Protein AF-A0A0A2AEV3-F1 (afdb_monomer_lite)

pLDDT: mean 78.09, std 13.17, range [48.25, 94.88]

Sequence (95 aa):
MTMTNILLILFFAFILLFFYSKQNRGLAQKKTISPTYVPFLKEQEFNPDISTDNWDLHKLRLDKFKRSQYKGLTFFVSSENKIYYLSEEGDKVYC

Foldseek 3Di:
DDPVVVVVVVVVVVVVVVVVVVVVVVVPPPVCCPPVNVVVVVCVQLDLLDKDLDPVSNVSSLVPPPPPPCNPPDWDADPVSIIWDQDPVGDTRTD

Radius of gyration: 29.4 Å; chains: 1; bounding box: 86×29×44 Å

Structure (mmCIF, N/CA/C/O backbone):
data_AF-A0A0A2AEV3-F1
#
_entry.id   AF-A0A0A2AEV3-F1
#
loop_
_atom_site.group_PDB
_atom_site.id
_atom_site.type_symbol
_atom_site.label_atom_id
_atom_site.label_alt_id
_atom_site.label_comp_id
_atom_site.label_asym_id
_atom_site.label_entity_id
_atom_site.label_seq_id
_atom_site.pdbx_PDB_ins_code
_atom_site.Cartn_x
_atom_site.Cartn_y
_atom_site.Cartn_z
_atom_site.occupancy
_atom_site.B_iso_or_equiv
_atom_site.auth_seq_id
_atom_site.auth_comp_id
_atom_site.auth_asym_id
_atom_site.auth_atom_id
_atom_site.pdbx_PDB_model_num
ATOM 1 N N . MET A 1 1 ? 67.296 21.085 -32.655 1.00 60.66 1 MET A N 1
ATOM 2 C CA . MET A 1 1 ? 66.693 20.815 -31.332 1.00 60.66 1 MET A CA 1
ATOM 3 C C . MET A 1 1 ? 67.811 20.327 -30.424 1.00 60.66 1 MET A C 1
ATOM 5 O O . MET A 1 1 ? 68.378 19.282 -30.705 1.00 60.66 1 MET A O 1
ATOM 9 N N . THR A 1 2 ? 68.243 21.123 -29.449 1.00 76.81 2 THR A N 1
ATOM 10 C CA . THR A 1 2 ? 69.345 20.743 -28.547 1.00 76.81 2 THR A CA 1
ATOM 11 C C . THR A 1 2 ? 68.855 19.714 -27.523 1.00 76.81 2 THR A C 1
ATOM 13 O O . THR A 1 2 ? 67.666 19.690 -27.205 1.00 76.81 2 THR A O 1
ATOM 16 N N . MET A 1 3 ? 69.744 18.866 -26.992 1.00 77.38 3 MET A N 1
ATOM 17 C CA . MET A 1 3 ? 69.409 17.856 -25.965 1.00 77.38 3 MET A CA 1
ATOM 18 C C . MET A 1 3 ? 68.638 18.458 -24.773 1.00 77.38 3 MET A C 1
ATOM 20 O O . MET A 1 3 ? 67.731 17.833 -24.232 1.00 77.38 3 MET A O 1
ATOM 24 N N . THR A 1 4 ? 68.927 19.716 -24.430 1.00 83.50 4 THR A N 1
ATOM 25 C CA . THR A 1 4 ? 68.221 20.499 -23.406 1.00 83.50 4 THR A CA 1
ATOM 26 C C . THR A 1 4 ? 66.753 20.775 -23.745 1.00 83.50 4 THR A C 1
ATOM 28 O O . THR A 1 4 ? 65.899 20.683 -22.867 1.00 83.50 4 THR A O 1
ATOM 31 N N . ASN A 1 5 ? 66.426 21.034 -25.013 1.00 82.88 5 ASN A N 1
ATOM 32 C CA . ASN A 1 5 ? 65.046 21.263 -25.452 1.00 82.88 5 ASN A CA 1
ATOM 33 C C . ASN A 1 5 ? 64.221 19.972 -25.400 1.00 82.88 5 ASN A C 1
ATOM 35 O O . ASN A 1 5 ? 63.046 20.010 -25.048 1.00 82.88 5 ASN A O 1
ATOM 39 N N . ILE A 1 6 ? 64.841 18.828 -25.708 1.00 86.94 6 ILE A N 1
ATOM 40 C CA . ILE A 1 6 ? 64.199 17.510 -25.589 1.00 86.94 6 ILE A CA 1
ATOM 41 C C . ILE A 1 6 ? 63.899 17.208 -24.117 1.00 86.94 6 ILE A C 1
ATOM 43 O O . ILE A 1 6 ? 62.788 16.797 -23.790 1.00 86.94 6 ILE A O 1
ATOM 47 N N . LEU A 1 7 ? 64.851 17.486 -23.220 1.00 86.88 7 LEU A N 1
ATOM 48 C CA . LEU A 1 7 ? 64.676 17.273 -21.783 1.00 86.88 7 LEU A CA 1
ATOM 49 C C . LEU A 1 7 ? 63.547 18.142 -21.200 1.00 86.88 7 LEU A C 1
ATOM 51 O O . LEU A 1 7 ? 62.731 17.654 -20.421 1.00 86.88 7 LEU A O 1
ATOM 55 N N . LEU A 1 8 ? 63.464 19.410 -21.618 1.00 86.62 8 LEU A N 1
ATOM 56 C CA . LEU A 1 8 ? 62.403 20.329 -21.195 1.00 86.62 8 LEU A CA 1
ATOM 57 C C . LEU A 1 8 ? 61.021 19.867 -21.669 1.00 86.62 8 LEU A C 1
ATOM 59 O O . LEU A 1 8 ? 60.070 19.885 -20.891 1.00 86.62 8 LEU A O 1
ATOM 63 N N . ILE A 1 9 ? 60.902 19.400 -22.913 1.00 89.31 9 ILE A N 1
ATOM 64 C CA . ILE A 1 9 ? 59.627 18.903 -23.452 1.00 89.31 9 ILE A CA 1
ATOM 65 C C . ILE A 1 9 ? 59.160 17.653 -22.700 1.00 89.31 9 ILE A C 1
ATOM 67 O O . ILE A 1 9 ? 57.984 17.560 -22.347 1.00 89.31 9 ILE A O 1
ATOM 71 N N . LEU A 1 10 ? 60.074 16.729 -22.388 1.00 89.88 10 LEU A N 1
ATOM 72 C CA . LEU A 1 10 ? 59.753 15.548 -21.582 1.00 89.88 10 LEU A CA 1
ATOM 73 C C . LEU A 1 10 ? 59.317 15.929 -20.161 1.00 89.88 10 LEU A C 1
ATOM 75 O O . LEU A 1 10 ? 58.363 15.351 -19.642 1.00 89.88 10 LEU A O 1
ATOM 79 N N . PHE A 1 11 ? 59.956 16.933 -19.555 1.00 90.06 11 PHE A N 1
ATOM 80 C CA . PHE A 1 11 ? 59.587 17.433 -18.232 1.00 90.06 11 PHE A CA 1
ATOM 81 C C . PHE A 1 11 ? 58.162 18.009 -18.206 1.00 90.06 11 PHE A C 1
ATOM 83 O O . PHE A 1 11 ? 57.356 17.628 -17.355 1.00 90.06 11 PHE A O 1
ATOM 90 N N . PHE A 1 12 ? 57.806 18.859 -19.176 1.00 89.00 12 PHE A N 1
ATOM 91 C CA . PHE A 1 12 ? 56.446 19.404 -19.279 1.00 89.00 12 PHE A CA 1
ATOM 92 C C . PHE A 1 12 ? 55.400 18.325 -19.591 1.00 89.00 12 PHE A C 1
ATOM 94 O O . PHE A 1 12 ? 54.310 18.352 -19.015 1.00 89.00 12 PHE A O 1
ATOM 101 N N . ALA A 1 13 ? 55.731 17.340 -20.433 1.00 89.50 13 ALA A N 1
ATOM 102 C CA . ALA A 1 13 ? 54.851 16.205 -20.709 1.00 89.50 13 ALA A CA 1
ATOM 103 C C . ALA A 1 13 ? 54.566 15.381 -19.441 1.00 89.50 13 ALA A C 1
ATOM 105 O O . ALA A 1 13 ? 53.413 15.034 -19.187 1.00 89.50 13 ALA A O 1
ATOM 106 N N . PHE A 1 14 ? 55.581 15.134 -18.605 1.00 87.38 14 PHE A N 1
ATOM 107 C CA . PHE A 1 14 ? 55.420 14.436 -17.324 1.00 87.38 14 PHE A CA 1
ATOM 108 C C . PHE A 1 14 ? 54.529 15.199 -16.342 1.00 87.38 14 PHE A C 1
ATOM 110 O O . PHE A 1 14 ? 53.682 14.592 -15.684 1.00 87.38 14 PHE A O 1
ATOM 117 N N . ILE A 1 15 ? 54.680 16.525 -16.263 1.00 87.25 15 ILE A N 1
ATOM 118 C CA . ILE A 1 15 ? 53.834 17.368 -15.411 1.00 87.25 15 ILE A CA 1
ATOM 119 C C . ILE A 1 15 ? 52.371 17.289 -15.858 1.00 87.25 15 ILE A C 1
ATOM 121 O O . ILE A 1 15 ? 51.490 17.064 -15.026 1.00 87.25 15 ILE A O 1
ATOM 125 N N . LEU A 1 16 ? 52.102 17.403 -17.161 1.00 85.00 16 LEU A N 1
ATOM 126 C CA . LEU A 1 16 ? 50.744 17.279 -17.699 1.00 85.00 16 LEU A CA 1
ATOM 127 C C . LEU A 1 16 ? 50.136 15.905 -17.391 1.00 85.00 16 LEU A C 1
ATOM 129 O O . LEU A 1 16 ? 48.991 15.831 -16.948 1.00 85.00 16 LEU A O 1
ATOM 133 N N . LEU A 1 17 ? 50.912 14.829 -17.538 1.00 82.75 17 LEU A N 1
ATOM 134 C CA . LEU A 1 17 ? 50.478 13.460 -17.241 1.00 82.75 17 LEU A CA 1
ATOM 135 C C . LEU A 1 17 ? 50.172 13.268 -15.745 1.00 82.75 17 LEU A C 1
ATOM 137 O O . LEU A 1 17 ? 49.169 12.647 -15.382 1.00 82.75 17 LEU A O 1
ATOM 141 N N . PHE A 1 18 ? 50.980 13.873 -14.868 1.00 80.44 18 PHE A N 1
ATOM 142 C CA . PHE A 1 18 ? 50.752 13.880 -13.424 1.00 80.44 18 PHE A CA 1
ATOM 143 C C . PHE A 1 18 ? 49.445 14.597 -13.057 1.00 80.44 18 PHE A C 1
ATOM 145 O O . PHE A 1 18 ? 48.623 14.032 -12.328 1.00 80.44 18 PHE A O 1
ATOM 15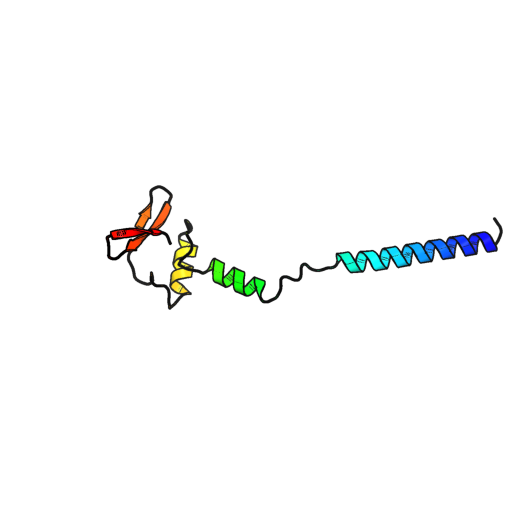2 N N . PHE A 1 19 ? 49.196 15.789 -13.610 1.00 76.69 19 PHE A N 1
ATOM 153 C CA . PHE A 1 19 ? 47.946 16.527 -13.390 1.00 76.69 19 PHE A CA 1
ATOM 154 C C . PHE A 1 19 ? 46.719 15.787 -13.939 1.00 76.69 19 PHE A C 1
ATOM 156 O O . PHE A 1 19 ? 45.705 15.705 -13.241 1.00 76.69 19 PHE A O 1
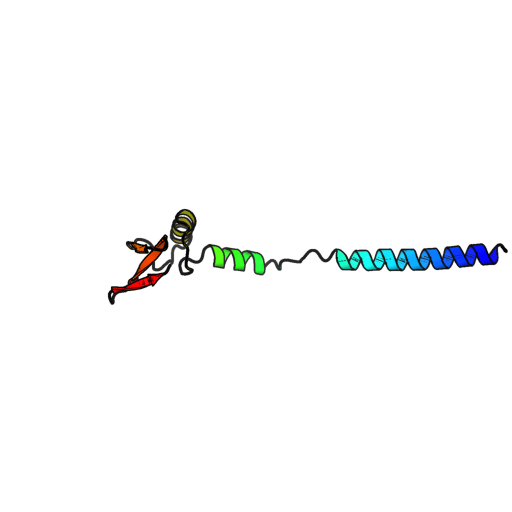ATOM 163 N N . TYR A 1 20 ? 46.827 15.170 -15.119 1.00 73.50 20 TYR A N 1
ATOM 164 C CA . TYR A 1 20 ? 45.747 14.380 -15.719 1.00 73.50 20 TYR A CA 1
ATOM 165 C C . TYR A 1 20 ? 45.389 13.158 -14.857 1.00 73.50 20 TYR A C 1
ATOM 167 O O . TYR A 1 20 ? 44.218 12.881 -14.587 1.00 73.50 20 TYR A O 1
ATOM 175 N N . SER A 1 21 ? 46.403 12.459 -14.333 1.00 68.38 21 SER A N 1
ATOM 176 C CA . SER A 1 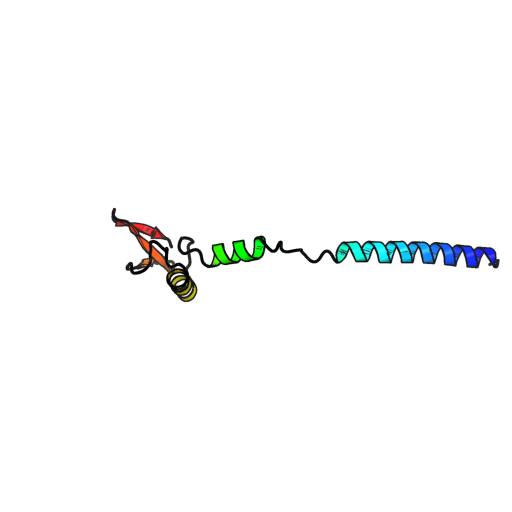21 ? 46.197 11.320 -13.428 1.00 68.38 21 SER A CA 1
ATOM 177 C C . SER A 1 21 ? 45.553 11.731 -12.096 1.00 68.38 21 SER A C 1
ATOM 179 O O . SER A 1 21 ? 44.708 11.007 -11.563 1.00 68.38 21 SER A O 1
ATOM 181 N N . LYS A 1 22 ? 45.900 12.917 -11.572 1.00 64.94 22 LYS A N 1
ATOM 182 C CA . LYS A 1 22 ? 45.324 13.478 -10.342 1.00 64.94 22 LYS A CA 1
ATOM 183 C C . LYS A 1 22 ? 43.855 13.862 -10.534 1.00 64.94 22 LYS A C 1
ATOM 185 O O . LYS A 1 22 ? 43.050 13.611 -9.640 1.00 64.94 22 LYS A O 1
ATOM 190 N N . GLN A 1 23 ? 43.492 14.410 -11.693 1.00 57.50 23 GLN A N 1
ATOM 191 C CA . GLN A 1 23 ? 42.117 14.808 -12.007 1.00 57.50 23 GLN A CA 1
ATOM 192 C C . GLN A 1 23 ? 41.173 13.599 -12.133 1.00 57.50 23 GLN A C 1
ATOM 194 O O . GLN A 1 23 ? 40.075 13.616 -11.576 1.00 57.50 23 GLN A O 1
ATOM 199 N N . ASN A 1 24 ? 41.632 12.497 -12.735 1.00 55.34 24 ASN A N 1
ATOM 200 C CA . ASN A 1 24 ? 40.836 11.266 -12.849 1.00 55.34 24 ASN A CA 1
ATOM 201 C C . ASN A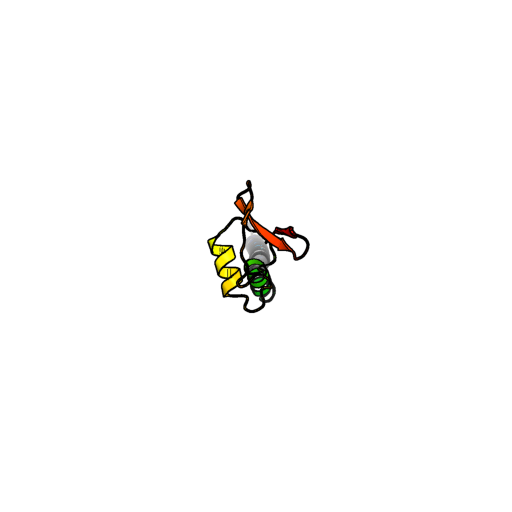 1 24 ? 40.603 10.544 -11.511 1.00 55.34 24 ASN A C 1
ATOM 203 O O . ASN A 1 24 ? 39.643 9.784 -11.384 1.00 55.34 24 ASN A O 1
ATOM 207 N N . ARG A 1 25 ? 41.411 10.815 -10.476 1.00 55.75 25 ARG A N 1
ATOM 208 C CA . ARG A 1 25 ? 41.134 10.334 -9.110 1.00 55.75 25 ARG A CA 1
ATOM 209 C C . ARG A 1 25 ? 39.986 11.094 -8.433 1.00 55.75 25 ARG A C 1
ATOM 211 O O . ARG A 1 25 ? 39.361 10.546 -7.534 1.00 55.75 25 ARG A O 1
ATOM 218 N N . GLY A 1 26 ? 39.686 12.319 -8.877 1.00 51.78 26 GLY A N 1
ATOM 219 C CA . GLY A 1 26 ? 38.581 13.139 -8.367 1.00 51.78 26 GLY A CA 1
ATOM 220 C C . GLY A 1 26 ? 37.215 12.831 -8.992 1.00 51.78 26 GLY A C 1
ATOM 221 O O . GLY A 1 26 ? 36.199 13.131 -8.374 1.00 51.78 26 GLY A O 1
ATOM 222 N N . LEU A 1 27 ? 37.177 12.205 -10.176 1.00 50.25 27 LEU A N 1
ATOM 223 C CA . LEU A 1 27 ? 35.932 11.805 -10.853 1.00 50.25 27 LEU A CA 1
ATOM 224 C C . LEU A 1 27 ? 35.464 10.388 -10.499 1.00 50.25 27 LEU A C 1
ATOM 226 O O . LEU A 1 27 ? 34.287 10.078 -10.645 1.00 50.25 27 LEU A O 1
ATOM 230 N N . ALA A 1 28 ? 36.348 9.552 -9.950 1.00 48.31 28 ALA A N 1
ATOM 231 C CA . ALA A 1 28 ? 35.965 8.300 -9.301 1.00 48.31 28 ALA A CA 1
ATOM 232 C C . ALA A 1 28 ? 35.427 8.533 -7.876 1.00 48.31 28 ALA A C 1
ATOM 234 O O . ALA A 1 28 ? 35.548 7.668 -7.006 1.00 48.31 28 ALA A O 1
ATOM 235 N N . GLN A 1 29 ? 34.792 9.683 -7.629 1.00 48.28 29 GLN A N 1
ATOM 236 C CA . GLN A 1 29 ? 33.777 9.768 -6.591 1.00 48.28 29 GLN A CA 1
ATOM 237 C C . GLN A 1 29 ? 32.643 8.846 -7.038 1.00 48.28 29 GLN A C 1
ATOM 239 O O . GLN A 1 29 ? 31.674 9.265 -7.671 1.00 48.28 29 GLN A O 1
ATOM 244 N N . LYS A 1 30 ? 32.780 7.550 -6.709 1.00 50.66 30 LYS A N 1
ATOM 245 C CA . LYS A 1 30 ? 31.631 6.686 -6.444 1.00 50.66 30 LYS A CA 1
ATOM 246 C C . LYS A 1 30 ? 30.642 7.591 -5.738 1.00 50.66 30 LYS A C 1
ATOM 248 O O . LYS A 1 30 ? 30.989 8.157 -4.706 1.00 50.66 30 LYS A O 1
ATOM 253 N N . LYS A 1 31 ? 29.467 7.781 -6.339 1.00 48.25 31 LYS A N 1
ATOM 254 C CA . LYS A 1 31 ? 28.315 8.377 -5.679 1.00 48.25 31 LYS A CA 1
ATOM 255 C C . LYS A 1 31 ? 28.174 7.564 -4.398 1.00 48.25 31 LYS A C 1
ATOM 257 O O . LYS A 1 31 ? 27.701 6.430 -4.445 1.00 48.25 31 LYS A O 1
ATOM 262 N N . THR A 1 32 ? 28.757 8.050 -3.305 1.00 51.50 32 THR A N 1
ATOM 263 C CA . THR A 1 32 ? 28.727 7.376 -2.019 1.00 51.50 32 THR A CA 1
ATOM 264 C C . THR A 1 32 ? 27.304 7.586 -1.589 1.00 51.50 32 THR A C 1
ATOM 266 O O . THR A 1 32 ? 26.963 8.587 -0.966 1.00 51.50 32 THR A O 1
ATOM 269 N N . ILE A 1 33 ? 26.436 6.694 -2.057 1.00 53.50 33 ILE A N 1
ATOM 270 C CA . ILE A 1 33 ? 25.121 6.542 -1.495 1.00 53.50 33 ILE A CA 1
ATOM 271 C C . ILE A 1 33 ? 25.431 6.212 -0.047 1.00 53.50 33 ILE A C 1
ATOM 273 O O . ILE A 1 33 ? 25.934 5.127 0.249 1.00 53.50 33 ILE A O 1
ATOM 277 N N . SER A 1 34 ? 25.282 7.218 0.815 1.00 55.53 34 SER A N 1
ATOM 278 C CA . SER A 1 34 ? 25.522 7.061 2.237 1.00 55.53 34 SER A CA 1
ATOM 279 C C . SER A 1 34 ? 24.788 5.793 2.672 1.00 55.53 34 SER A C 1
ATOM 281 O O . SER A 1 34 ? 23.636 5.603 2.263 1.00 55.53 34 SER A O 1
ATOM 283 N N . PRO A 1 35 ? 25.410 4.907 3.462 1.00 57.31 35 PRO A N 1
ATOM 284 C CA . PRO A 1 35 ? 24.742 3.707 3.939 1.00 57.31 35 PRO A CA 1
ATOM 285 C C . PRO A 1 35 ? 23.474 4.023 4.741 1.00 57.31 35 PRO A C 1
ATOM 287 O O . PRO A 1 35 ? 22.715 3.103 4.977 1.00 57.31 35 PRO A O 1
ATOM 290 N N . THR A 1 36 ? 23.207 5.285 5.107 1.00 57.66 36 THR A N 1
ATOM 291 C CA . THR A 1 36 ? 21.935 5.770 5.677 1.00 57.66 36 THR A CA 1
ATOM 292 C C . THR A 1 36 ? 20.849 6.049 4.624 1.00 57.66 36 THR A C 1
ATOM 294 O O . THR A 1 36 ? 19.665 5.881 4.900 1.00 57.66 36 THR A O 1
ATOM 297 N N . TYR A 1 37 ? 21.220 6.424 3.397 1.00 59.09 37 TYR A N 1
ATOM 298 C CA . TYR A 1 37 ? 20.270 6.729 2.319 1.00 59.09 37 TYR A CA 1
ATOM 299 C C . TYR A 1 37 ? 19.586 5.469 1.769 1.00 59.09 37 TYR A C 1
ATOM 301 O O . TYR A 1 37 ? 18.399 5.500 1.465 1.00 59.09 37 TYR A O 1
ATOM 309 N N . VAL A 1 38 ? 20.299 4.339 1.677 1.00 62.00 38 VAL A N 1
ATOM 310 C CA . VAL A 1 38 ? 19.702 3.074 1.199 1.00 62.00 38 VAL A CA 1
ATOM 311 C C . VAL A 1 38 ? 18.637 2.524 2.168 1.00 62.00 38 VAL A C 1
ATOM 313 O O . VAL A 1 38 ? 17.572 2.135 1.694 1.00 62.00 38 VAL A O 1
ATOM 316 N N . PRO A 1 39 ? 18.858 2.494 3.498 1.00 65.56 39 PRO A N 1
ATOM 317 C CA . PRO A 1 39 ? 17.832 2.172 4.485 1.00 65.56 39 PRO A CA 1
ATOM 318 C C . PRO A 1 39 ? 16.638 3.115 4.426 1.00 65.56 39 PRO A C 1
ATOM 320 O O . PRO A 1 39 ? 15.519 2.624 4.392 1.00 65.56 39 PRO A O 1
ATOM 323 N N . PHE A 1 40 ? 16.867 4.430 4.332 1.00 67.31 40 PHE A N 1
ATOM 324 C CA . PHE A 1 40 ? 15.790 5.420 4.247 1.00 67.31 40 PHE A CA 1
ATOM 325 C C . PHE A 1 40 ? 14.894 5.198 3.022 1.00 67.31 40 PHE A C 1
ATOM 327 O O . PHE A 1 40 ? 13.674 5.156 3.146 1.00 67.31 40 PHE A O 1
ATOM 334 N N . LEU A 1 41 ? 15.492 4.981 1.845 1.00 66.56 41 LEU A N 1
ATOM 335 C CA . LEU A 1 41 ? 14.724 4.680 0.636 1.00 66.56 41 LEU A CA 1
ATOM 336 C C . LEU A 1 41 ? 13.927 3.382 0.765 1.00 66.56 41 LEU A C 1
ATOM 338 O O . LEU A 1 41 ? 12.786 3.328 0.321 1.00 66.56 41 LEU A O 1
ATOM 342 N N . LYS A 1 42 ? 14.502 2.351 1.395 1.00 69.50 42 LYS A N 1
ATOM 343 C CA . LYS A 1 42 ? 13.787 1.096 1.654 1.00 69.50 42 LYS A CA 1
ATOM 344 C C . LYS A 1 42 ? 12.638 1.300 2.643 1.00 69.50 42 LYS A C 1
ATOM 346 O O . LYS A 1 42 ? 11.563 0.755 2.432 1.00 69.50 42 LYS A O 1
ATOM 351 N N . GLU A 1 43 ? 12.832 2.081 3.700 1.00 73.06 43 GLU A N 1
ATOM 352 C CA . GLU A 1 43 ? 11.767 2.417 4.654 1.00 73.06 43 GLU A CA 1
ATOM 353 C C . GLU A 1 43 ? 10.625 3.177 3.981 1.00 73.06 43 GLU A C 1
ATOM 355 O O . GLU A 1 43 ? 9.461 2.855 4.207 1.00 73.06 43 GLU A O 1
ATOM 360 N N . GLN A 1 44 ? 10.951 4.126 3.104 1.00 76.81 44 GLN A N 1
ATOM 361 C CA . GLN A 1 44 ? 9.965 4.877 2.337 1.00 76.81 44 GLN A CA 1
ATOM 362 C C . GLN A 1 44 ? 9.227 3.989 1.326 1.00 76.81 44 GLN A C 1
ATOM 364 O O . GLN A 1 44 ? 8.005 4.046 1.233 1.00 76.81 44 GLN A O 1
ATOM 369 N N . GLU A 1 45 ? 9.941 3.138 0.588 1.00 80.25 45 GLU A N 1
ATOM 370 C CA . GLU A 1 45 ? 9.352 2.234 -0.406 1.00 80.25 45 GLU A CA 1
ATOM 371 C C . GLU A 1 45 ? 8.318 1.295 0.224 1.00 80.25 45 GLU A C 1
ATOM 373 O O . GLU A 1 45 ? 7.263 1.051 -0.367 1.00 80.25 45 GLU A O 1
ATOM 378 N N . PHE A 1 46 ? 8.582 0.822 1.444 1.00 77.31 46 PHE A N 1
ATOM 379 C CA . PHE A 1 46 ? 7.684 -0.071 2.167 1.00 77.31 46 PHE A CA 1
ATOM 380 C C . PHE A 1 46 ? 6.737 0.642 3.150 1.00 77.31 46 PHE A C 1
ATOM 382 O O . PHE A 1 46 ? 6.001 -0.042 3.859 1.00 77.31 46 PHE A O 1
ATOM 389 N N . ASN A 1 47 ? 6.702 1.976 3.185 1.00 80.56 47 ASN A N 1
ATOM 390 C CA . ASN A 1 47 ? 5.792 2.705 4.063 1.00 80.56 47 ASN A CA 1
ATOM 391 C C . ASN A 1 47 ? 4.325 2.498 3.610 1.00 80.56 47 ASN A C 1
ATOM 393 O O . ASN A 1 47 ? 3.984 2.871 2.483 1.00 80.56 47 ASN A O 1
ATOM 397 N N . PRO A 1 48 ? 3.454 1.911 4.454 1.00 77.81 48 PRO A N 1
ATOM 398 C CA . PRO A 1 48 ? 2.049 1.683 4.129 1.00 77.81 48 PRO A CA 1
ATOM 399 C C . PRO A 1 48 ? 1.204 2.963 4.109 1.00 77.81 48 PRO A C 1
ATOM 401 O O . PRO A 1 48 ? 0.050 2.885 3.728 1.00 77.81 48 PRO A O 1
ATOM 404 N N . ASP A 1 49 ? 1.728 4.120 4.503 1.00 79.88 49 ASP A N 1
ATOM 405 C CA . ASP A 1 49 ? 0.981 5.384 4.495 1.00 79.88 49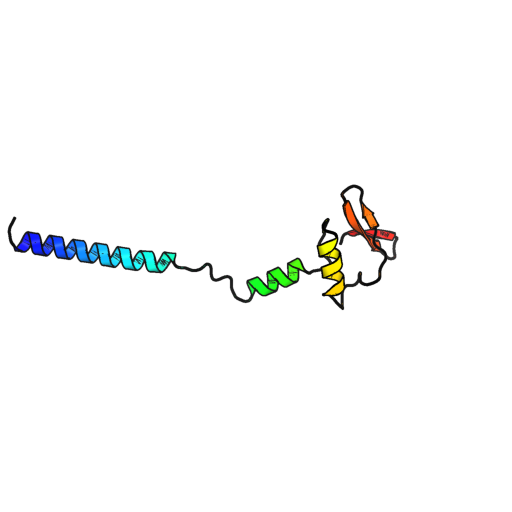 ASP A CA 1
ATOM 406 C C . ASP A 1 49 ? 1.165 6.188 3.185 1.00 79.88 49 ASP A C 1
ATOM 408 O O . ASP A 1 49 ? 0.669 7.308 3.074 1.00 79.88 49 ASP A O 1
ATOM 412 N N . ILE A 1 50 ? 1.913 5.668 2.199 1.00 83.12 50 ILE A N 1
ATOM 413 C CA . ILE A 1 50 ? 2.251 6.388 0.954 1.00 83.12 50 ILE A CA 1
ATOM 414 C C . ILE A 1 50 ? 1.474 5.869 -0.246 1.00 83.12 50 ILE A C 1
ATOM 416 O O . ILE A 1 50 ? 1.749 4.749 -0.678 1.00 83.12 50 ILE A O 1
ATOM 420 N N . SER A 1 51 ? 0.702 6.753 -0.894 1.00 83.56 51 SER A N 1
ATOM 421 C CA . SER A 1 51 ? -0.185 6.375 -2.000 1.00 83.56 51 SER A CA 1
ATOM 422 C C . SER A 1 51 ? 0.420 5.439 -3.048 1.00 83.56 51 SER A C 1
ATOM 424 O O . SER A 1 51 ? 1.480 5.738 -3.608 1.00 83.56 51 SER A O 1
ATOM 426 N N . THR A 1 52 ? -0.258 4.327 -3.353 1.00 85.00 52 THR A N 1
ATOM 427 C CA . THR A 1 52 ? 0.137 3.438 -4.456 1.00 85.00 52 THR A CA 1
ATOM 428 C C . THR A 1 52 ? -1.044 2.869 -5.247 1.00 85.00 52 THR A C 1
ATOM 430 O O . THR A 1 52 ? -2.110 2.568 -4.715 1.00 85.00 52 THR A O 1
ATOM 433 N N . ASP A 1 53 ? -0.826 2.710 -6.549 1.00 87.50 53 ASP A N 1
ATOM 434 C CA . ASP A 1 53 ? -1.683 2.001 -7.504 1.00 87.50 53 ASP A CA 1
ATOM 435 C C . ASP A 1 53 ? -1.220 0.548 -7.742 1.00 87.50 53 ASP A C 1
ATOM 437 O O . ASP A 1 53 ? -1.899 -0.238 -8.410 1.00 87.50 53 ASP A O 1
ATOM 441 N N . ASN A 1 54 ? -0.063 0.167 -7.187 1.00 88.31 54 ASN A N 1
ATOM 442 C CA . ASN A 1 54 ? 0.499 -1.168 -7.310 1.00 88.31 54 ASN A CA 1
ATOM 443 C C . ASN A 1 54 ? 0.006 -2.068 -6.169 1.00 88.31 54 ASN A C 1
ATOM 445 O O . ASN A 1 54 ? 0.423 -1.964 -5.013 1.00 88.31 54 ASN A O 1
ATOM 449 N N . TRP A 1 55 ? -0.846 -3.016 -6.541 1.00 86.69 55 TRP A N 1
ATOM 450 C CA . TRP A 1 55 ? -1.457 -3.993 -5.647 1.00 86.69 55 TRP A CA 1
ATOM 451 C C . TRP A 1 55 ? -0.459 -4.890 -4.917 1.00 86.69 55 TRP A C 1
ATOM 453 O O . TRP A 1 55 ? -0.632 -5.168 -3.728 1.00 86.69 55 TRP A O 1
ATOM 463 N N . ASP A 1 56 ? 0.580 -5.347 -5.610 1.00 88.38 56 ASP A N 1
ATOM 464 C CA . ASP A 1 56 ? 1.582 -6.233 -5.022 1.00 88.38 56 ASP A CA 1
ATOM 465 C C . ASP A 1 56 ? 2.435 -5.470 -4.011 1.00 88.38 56 ASP A C 1
ATOM 467 O O . ASP A 1 56 ? 2.692 -5.966 -2.912 1.00 88.38 56 ASP A O 1
ATOM 471 N N . LEU A 1 57 ? 2.798 -4.225 -4.336 1.00 88.25 57 LEU A N 1
ATOM 472 C CA . LEU A 1 57 ? 3.510 -3.348 -3.414 1.00 88.25 57 LEU A CA 1
ATOM 473 C C . LEU A 1 57 ? 2.669 -3.063 -2.167 1.00 88.25 57 LEU A C 1
ATOM 475 O O . LEU A 1 57 ? 3.177 -3.174 -1.053 1.00 88.25 57 LEU A O 1
ATOM 479 N N . HIS A 1 58 ? 1.380 -2.766 -2.332 1.00 87.69 58 HIS A N 1
ATOM 480 C CA . HIS A 1 58 ? 0.470 -2.551 -1.210 1.00 87.69 58 HIS A CA 1
ATOM 481 C C . HIS A 1 58 ? 0.390 -3.775 -0.281 1.00 87.69 58 HIS A C 1
ATOM 483 O O . HIS A 1 58 ? 0.577 -3.651 0.932 1.00 87.69 58 HIS A O 1
ATOM 489 N N . LYS A 1 59 ? 0.210 -4.982 -0.838 1.00 86.50 59 LYS A N 1
ATOM 490 C CA . LYS A 1 59 ? 0.209 -6.229 -0.051 1.00 86.50 59 LYS A CA 1
ATOM 491 C C . LYS A 1 59 ? 1.531 -6.446 0.685 1.00 86.50 59 LYS A C 1
ATOM 493 O O . LYS A 1 59 ? 1.523 -6.782 1.869 1.00 86.50 59 LYS A O 1
ATOM 498 N N . LEU A 1 60 ? 2.660 -6.217 0.014 1.00 88.00 60 LEU A N 1
ATOM 499 C CA . LEU A 1 60 ? 3.991 -6.339 0.616 1.00 88.00 60 LEU A CA 1
ATOM 500 C C . LEU A 1 6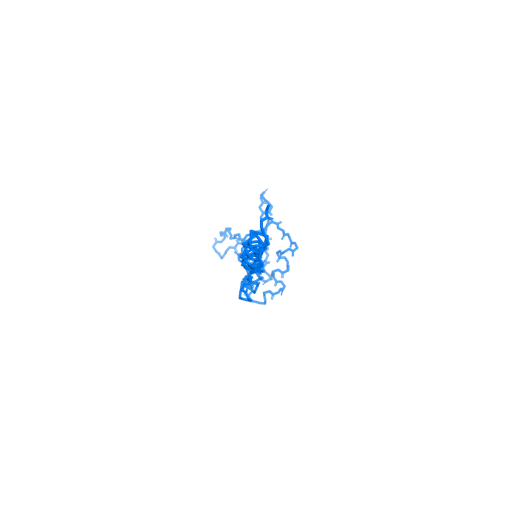0 ? 4.198 -5.353 1.772 1.00 88.00 60 LEU A C 1
ATOM 502 O O . LEU A 1 60 ? 4.801 -5.720 2.784 1.00 88.00 60 LEU A O 1
ATOM 506 N N . ARG A 1 61 ? 3.692 -4.120 1.644 1.00 86.44 61 ARG A N 1
ATOM 507 C CA . ARG A 1 61 ? 3.736 -3.099 2.701 1.00 86.44 61 ARG A CA 1
ATOM 508 C C . ARG A 1 61 ? 2.977 -3.558 3.943 1.00 86.44 61 ARG A C 1
ATOM 510 O O . ARG A 1 61 ? 3.548 -3.538 5.032 1.00 86.44 61 ARG A O 1
ATOM 517 N N . LEU A 1 62 ? 1.748 -4.053 3.784 1.00 85.62 62 LEU A N 1
ATOM 518 C CA . LEU A 1 62 ? 0.937 -4.580 4.893 1.00 85.62 62 LEU A CA 1
ATOM 519 C C . LEU A 1 62 ? 1.557 -5.819 5.562 1.00 85.62 62 LEU A C 1
ATOM 521 O O . LEU A 1 62 ? 1.449 -6.007 6.782 1.00 85.62 62 LEU A O 1
ATOM 525 N N . ASP A 1 63 ? 2.210 -6.681 4.782 1.00 83.75 63 ASP A N 1
ATOM 526 C CA . ASP A 1 63 ? 2.856 -7.878 5.317 1.00 83.75 63 ASP A CA 1
ATOM 527 C C . ASP A 1 63 ? 4.098 -7.523 6.149 1.00 83.75 63 ASP A C 1
ATOM 529 O O . ASP A 1 63 ? 4.183 -7.881 7.332 1.00 83.75 63 ASP A O 1
ATOM 533 N N . LYS A 1 64 ? 5.009 -6.723 5.576 1.00 78.75 64 LYS A N 1
ATOM 534 C CA . LYS A 1 64 ? 6.251 -6.301 6.242 1.00 78.75 64 LYS A CA 1
ATOM 535 C C . LYS A 1 64 ? 6.011 -5.390 7.441 1.00 78.75 64 LYS A C 1
ATOM 537 O O . LYS A 1 64 ? 6.680 -5.550 8.466 1.00 78.75 64 LYS A O 1
ATOM 542 N N . PHE A 1 65 ? 5.079 -4.442 7.352 1.00 70.69 65 PHE A N 1
ATOM 543 C CA . PHE A 1 65 ? 4.814 -3.505 8.442 1.00 70.69 65 PHE A CA 1
ATOM 544 C C . PHE A 1 65 ? 3.800 -4.094 9.416 1.00 70.69 65 PHE A C 1
ATOM 546 O O . PHE A 1 65 ? 2.602 -3.830 9.355 1.00 70.69 65 PHE A O 1
ATOM 553 N N . LYS A 1 66 ? 4.306 -4.851 10.399 1.00 66.81 66 LYS A N 1
ATOM 554 C CA . LYS A 1 66 ? 3.494 -5.378 11.513 1.00 66.81 66 LYS A CA 1
ATOM 555 C C . LYS A 1 66 ? 2.703 -4.297 12.269 1.00 66.81 66 LYS A C 1
ATOM 557 O O . LYS A 1 66 ? 1.704 -4.636 12.884 1.00 66.81 66 LYS A O 1
ATOM 562 N N . ARG A 1 67 ? 3.151 -3.033 12.236 1.00 68.62 67 ARG A N 1
ATOM 563 C CA . ARG A 1 67 ? 2.500 -1.874 12.876 1.00 68.62 67 ARG A CA 1
ATOM 564 C C . ARG A 1 67 ? 1.652 -1.025 11.922 1.00 68.62 67 ARG A C 1
ATOM 566 O O . ARG A 1 67 ? 1.247 0.061 12.313 1.00 68.62 67 ARG A O 1
ATOM 573 N N . SER A 1 68 ? 1.427 -1.462 10.681 1.00 73.25 68 SER A N 1
ATOM 574 C CA . SER A 1 68 ? 0.553 -0.713 9.777 1.00 73.25 68 SER A CA 1
ATOM 575 C C . SER A 1 68 ? -0.844 -0.612 10.386 1.00 73.25 68 SER A C 1
ATOM 577 O O . SER A 1 68 ? -1.452 -1.635 10.701 1.00 73.25 68 SER A O 1
ATOM 579 N N . GLN A 1 69 ? -1.351 0.612 10.512 1.00 76.69 69 GLN A N 1
ATOM 580 C CA . GLN A 1 69 ? -2.720 0.894 10.950 1.00 76.69 69 GLN A CA 1
ATOM 581 C C . GLN A 1 69 ? -3.783 0.260 10.037 1.00 76.69 69 GLN A C 1
ATOM 583 O O . GLN A 1 69 ? -4.898 0.003 10.470 1.00 76.69 69 GLN A O 1
ATOM 588 N N . TYR A 1 70 ? -3.415 -0.057 8.793 1.00 80.56 70 TYR A N 1
ATOM 589 C CA . TYR A 1 70 ? -4.308 -0.625 7.787 1.00 80.56 70 TYR A CA 1
ATOM 590 C C . TYR A 1 70 ? -4.337 -2.160 7.769 1.00 80.56 70 TYR A C 1
ATOM 592 O O . TYR A 1 70 ? -5.085 -2.772 7.002 1.00 80.56 70 TYR A O 1
ATOM 600 N N . LYS A 1 71 ? -3.515 -2.827 8.590 1.00 82.50 71 LYS A N 1
ATOM 601 C CA . LYS A 1 71 ? -3.396 -4.288 8.566 1.00 82.50 71 LYS A CA 1
ATOM 602 C C . LYS A 1 71 ? -4.696 -4.957 9.019 1.00 82.50 71 LYS A C 1
ATOM 604 O O . LYS A 1 71 ? -5.122 -4.798 10.155 1.00 82.50 71 LYS A O 1
ATOM 609 N N . GLY A 1 72 ? -5.281 -5.766 8.134 1.00 83.00 72 GLY A N 1
ATOM 610 C CA . GLY A 1 72 ? -6.539 -6.474 8.394 1.00 83.00 72 GLY A CA 1
ATOM 611 C C . GLY A 1 72 ? -7.795 -5.630 8.167 1.00 83.00 72 GLY A C 1
ATOM 612 O O . GLY A 1 72 ? -8.896 -6.141 8.362 1.00 83.00 72 GLY A O 1
ATOM 613 N N . LEU A 1 73 ? -7.652 -4.375 7.732 1.00 85.88 73 LEU A N 1
ATOM 614 C CA . LEU A 1 73 ? -8.784 -3.550 7.330 1.00 85.88 73 LEU A CA 1
ATOM 615 C C . LEU A 1 73 ? -9.243 -3.897 5.911 1.00 85.88 73 LEU A C 1
ATOM 617 O O . LEU A 1 73 ? -8.468 -4.349 5.067 1.00 85.88 73 LEU A O 1
ATOM 621 N N . THR A 1 74 ? -10.525 -3.647 5.648 1.00 88.25 74 THR A N 1
ATOM 622 C CA . THR A 1 74 ? -11.057 -3.687 4.284 1.00 88.25 74 THR A CA 1
ATOM 623 C C . THR A 1 74 ? -10.644 -2.414 3.558 1.00 88.25 74 THR A C 1
ATOM 625 O O . THR A 1 74 ? -10.845 -1.315 4.072 1.00 88.25 74 THR A O 1
ATOM 628 N N . PHE A 1 75 ? -10.089 -2.568 2.362 1.00 90.06 75 PHE A N 1
ATOM 629 C CA . PHE A 1 75 ? -9.734 -1.463 1.482 1.00 90.06 75 PHE A CA 1
ATOM 630 C C . PHE A 1 75 ? -10.610 -1.466 0.230 1.00 90.06 75 PHE A C 1
ATOM 632 O O . PHE A 1 75 ? -11.240 -2.465 -0.126 1.00 90.06 75 PHE A O 1
ATOM 639 N N . PHE A 1 76 ? -10.604 -0.336 -0.458 1.00 91.50 76 PHE A N 1
ATOM 640 C CA . PHE A 1 76 ? -11.358 -0.087 -1.674 1.00 91.50 76 PHE A CA 1
ATOM 641 C C . PHE A 1 76 ? -10.445 0.488 -2.753 1.00 91.50 76 PHE A C 1
ATOM 643 O O . PHE A 1 76 ? -9.310 0.888 -2.495 1.00 91.50 76 PHE A O 1
ATOM 650 N N . VAL A 1 77 ? -10.961 0.530 -3.978 1.00 91.12 77 VAL A N 1
ATOM 651 C CA . VAL A 1 77 ? -10.225 0.973 -5.162 1.00 91.12 77 VAL A CA 1
ATOM 652 C C . VAL A 1 77 ? -11.001 2.111 -5.800 1.00 91.12 77 VAL A C 1
ATOM 654 O O . VAL A 1 77 ? -12.202 1.988 -6.044 1.00 91.12 77 VAL A O 1
ATOM 657 N N . SER A 1 78 ? -10.338 3.241 -6.027 1.00 90.88 78 SER A N 1
ATOM 658 C CA . SER A 1 78 ? -10.957 4.393 -6.682 1.00 90.88 78 SER A CA 1
ATOM 659 C C . SER A 1 78 ? -11.073 4.187 -8.195 1.00 90.88 78 SER A C 1
ATOM 661 O O . SER A 1 78 ? -10.477 3.280 -8.772 1.00 90.88 78 SER A O 1
ATOM 663 N N . SER A 1 79 ? -11.789 5.088 -8.870 1.00 91.88 79 SER A N 1
ATOM 664 C CA . SER A 1 79 ? -11.833 5.146 -10.339 1.00 91.88 79 SER A CA 1
ATOM 665 C C . SER A 1 79 ? -10.459 5.360 -10.989 1.00 91.88 79 SER A C 1
ATOM 667 O O . SER A 1 79 ? -10.288 5.055 -12.162 1.00 91.88 79 SER A O 1
ATOM 669 N N . GLU A 1 80 ? -9.483 5.869 -10.233 1.00 90.69 80 GLU A N 1
ATOM 670 C CA . GLU A 1 80 ? -8.091 6.064 -10.663 1.00 90.69 80 GLU A CA 1
ATOM 671 C C . GLU A 1 80 ? -7.186 4.883 -10.272 1.00 90.69 80 GLU A C 1
ATOM 673 O O . GLU A 1 80 ? -5.966 5.011 -10.294 1.00 90.69 80 GLU A O 1
ATOM 678 N N . ASN A 1 81 ? -7.768 3.747 -9.869 1.00 88.88 81 ASN A N 1
ATOM 679 C CA . ASN A 1 81 ? -7.053 2.551 -9.415 1.00 88.88 81 ASN A CA 1
ATOM 680 C C . ASN A 1 81 ? -6.168 2.776 -8.168 1.00 88.88 81 ASN A C 1
ATOM 682 O O . ASN A 1 81 ? -5.242 2.010 -7.910 1.00 88.88 81 ASN A O 1
ATOM 686 N N . LYS A 1 82 ? -6.459 3.818 -7.376 1.00 88.31 82 LYS A N 1
ATOM 687 C CA . LYS A 1 82 ? -5.776 4.086 -6.102 1.00 88.31 82 LYS A CA 1
ATOM 688 C C . LYS A 1 82 ? -6.450 3.334 -4.967 1.00 88.31 82 LYS A C 1
ATOM 690 O O . LYS A 1 82 ? -7.682 3.291 -4.901 1.00 88.31 82 LYS A O 1
ATOM 695 N N . ILE A 1 83 ? -5.643 2.802 -4.058 1.00 89.69 83 ILE A N 1
ATOM 696 C CA . ILE A 1 83 ? -6.124 2.079 -2.883 1.00 89.69 83 ILE A CA 1
ATOM 697 C C . ILE A 1 83 ? -6.486 3.085 -1.787 1.00 89.69 83 ILE A C 1
ATOM 699 O O . ILE A 1 83 ? -5.741 4.025 -1.507 1.00 89.69 83 ILE A O 1
ATOM 703 N N . TYR A 1 84 ? -7.654 2.911 -1.175 1.00 90.69 84 TYR A N 1
ATOM 704 C CA . TYR A 1 84 ? -8.093 3.759 -0.071 1.00 90.69 84 TYR A CA 1
ATOM 705 C C . TYR A 1 84 ? -8.847 2.980 1.001 1.00 90.69 84 TYR A C 1
ATOM 707 O O . TYR A 1 84 ? -9.421 1.918 0.755 1.00 90.69 84 TYR A O 1
ATOM 715 N N . TYR A 1 85 ? -8.862 3.559 2.191 1.00 91.25 85 TYR A N 1
ATOM 716 C CA . TYR A 1 85 ? -9.572 3.099 3.373 1.00 91.25 85 TYR A CA 1
ATOM 717 C C . TYR A 1 85 ? -10.649 4.116 3.743 1.00 91.25 85 TYR A C 1
ATOM 719 O O . TYR A 1 85 ? -10.623 5.258 3.279 1.00 91.25 85 TYR A O 1
ATOM 727 N N . LEU A 1 86 ? -11.606 3.693 4.562 1.00 91.00 86 LEU A N 1
ATOM 728 C CA . LEU A 1 86 ? -12.562 4.603 5.185 1.00 91.00 86 LEU A CA 1
ATOM 729 C C . LEU A 1 86 ? -12.103 4.876 6.616 1.00 91.00 86 LEU A C 1
ATOM 731 O O . LEU A 1 86 ? -11.779 3.928 7.335 1.00 91.00 86 LEU A O 1
ATOM 735 N N . SER A 1 87 ? -12.048 6.150 7.006 1.00 88.31 87 SER A N 1
ATOM 736 C CA . SER A 1 87 ? -11.843 6.532 8.405 1.00 88.31 87 SER A CA 1
ATOM 737 C C . SER A 1 87 ? -13.064 6.165 9.255 1.00 88.31 87 SER A C 1
ATOM 739 O O . SER A 1 87 ? -14.095 5.731 8.732 1.00 88.31 87 SER A O 1
ATOM 741 N N . GLU A 1 88 ? -12.969 6.366 10.570 1.00 89.44 88 GLU A N 1
ATOM 742 C CA . GLU A 1 88 ? -14.108 6.186 11.479 1.00 89.44 88 GLU A CA 1
ATOM 743 C C . GLU A 1 88 ? -15.281 7.117 11.121 1.00 89.44 88 GLU A C 1
ATOM 745 O O . GLU A 1 88 ? -16.444 6.738 11.252 1.00 89.44 88 GLU A O 1
ATOM 750 N N . GLU A 1 89 ? -14.981 8.300 10.585 1.00 94.88 89 GLU A N 1
ATOM 751 C CA . GLU A 1 89 ? -15.948 9.288 10.094 1.00 94.88 89 GLU A CA 1
ATOM 752 C C . GLU A 1 89 ? -16.491 8.958 8.691 1.00 94.88 89 GLU A C 1
ATOM 754 O O . GLU A 1 89 ? -17.426 9.604 8.219 1.00 94.88 89 GLU A O 1
ATOM 759 N N . GLY A 1 90 ? -15.937 7.940 8.024 1.00 90.38 90 GLY A N 1
ATOM 760 C CA . GLY A 1 90 ? -16.315 7.534 6.670 1.00 90.38 90 GLY A CA 1
ATOM 761 C C . GLY A 1 90 ? -15.592 8.293 5.554 1.00 90.38 90 GLY A C 1
ATOM 762 O O . GLY A 1 90 ? -15.951 8.138 4.382 1.00 90.38 90 GLY A O 1
ATOM 763 N N . ASP A 1 91 ? -14.565 9.078 5.880 1.00 92.31 91 ASP A N 1
ATOM 764 C CA . ASP A 1 91 ? -13.773 9.801 4.889 1.00 92.31 91 ASP A CA 1
ATOM 765 C C . ASP A 1 91 ? -12.803 8.871 4.157 1.00 92.31 91 ASP A C 1
ATOM 767 O O . ASP A 1 91 ? -12.264 7.913 4.716 1.00 92.31 91 ASP A O 1
ATOM 771 N N . LYS A 1 92 ? -12.548 9.162 2.876 1.00 91.12 92 LYS A N 1
ATOM 772 C CA . LYS A 1 92 ? -11.585 8.397 2.073 1.00 91.12 92 LYS A CA 1
ATOM 773 C C . LYS A 1 92 ? -10.160 8.790 2.444 1.00 91.12 92 LYS A C 1
ATOM 775 O O . LYS A 1 92 ? -9.734 9.908 2.161 1.00 91.12 92 LYS A O 1
ATOM 780 N N . VAL A 1 93 ? -9.403 7.836 2.971 1.00 88.06 93 VAL A N 1
ATOM 781 C CA . VAL A 1 93 ? -7.978 7.988 3.281 1.00 88.06 93 VAL A CA 1
ATOM 782 C C . VAL A 1 93 ? -7.173 7.132 2.317 1.00 88.06 93 VAL A C 1
ATOM 784 O O . VAL A 1 93 ? -7.322 5.911 2.282 1.00 88.06 93 VAL A O 1
ATOM 787 N N . TYR A 1 94 ? -6.343 7.770 1.497 1.00 84.50 94 TYR A N 1
ATOM 788 C CA . TYR A 1 94 ? -5.556 7.067 0.489 1.00 84.50 94 TYR A CA 1
ATOM 789 C C . TYR A 1 94 ? -4.273 6.513 1.090 1.00 84.50 94 TYR A C 1
ATOM 791 O O . TYR A 1 94 ? -3.539 7.227 1.775 1.00 84.50 94 TYR A O 1
ATOM 799 N N . CYS A 1 95 ? -4.039 5.240 0.789 1.00 76.94 95 CYS A N 1
ATOM 800 C CA . CYS A 1 95 ? -2.839 4.497 1.124 1.00 76.94 95 CYS A CA 1
ATOM 801 C C . CYS A 1 95 ? -1.975 4.329 -0.104 1.00 76.94 95 CYS A C 1
ATOM 803 O O . CYS A 1 95 ? -2.492 4.297 -1.250 1.00 76.94 95 CYS A O 1
#

Secondary structure (DSSP, 8-state):
--HHHHHHHHHHHHHHHHHHHHHHHHH-------TTHHHHHHHHHT-TTS----HHHHHHHHHH-TT-TTTT---EE-TTS-EEEE-TT--EEE-

Organism: NCBI:txid167548